Protein AF-A0A2P4XIB6-F1 (afdb_monomer_lite)

pLDDT: mean 75.09, std 14.81, range [45.28, 94.5]

Radius of gyration: 25.63 Å; chains: 1; bounding box: 78×25×52 Å

InterPro domains:
  IPR056924 Tf2-1-like, SH3-like domain [PF24626] (22-70)

Foldseek 3Di:
DPPPVVVVVVVVPPPDDDPDPPPPPPPPDDPDDDDDWDFPDDDPQKTQTDDPPVVVDHRIDRDPDDDDDDDPVDDD

Organism: NCBI:txid4796

Structure (mmCIF, N/CA/C/O backbone):
data_AF-A0A2P4XIB6-F1
#
_entry.id   AF-A0A2P4XIB6-F1
#
loop_
_atom_site.group_PDB
_atom_site.id
_atom_site.type_symbol
_atom_site.label_atom_id
_atom_site.label_alt_id
_atom_site.label_comp_id
_atom_site.label_asym_id
_atom_site.label_entity_id
_atom_site.label_seq_id
_atom_site.pdbx_PDB_ins_code
_atom_site.Cartn_x
_atom_site.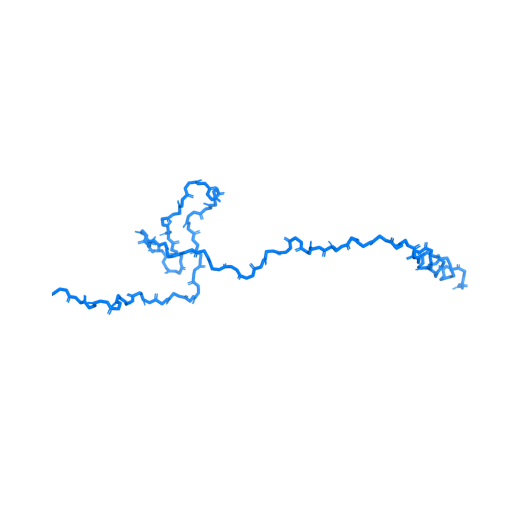Cartn_y
_atom_site.Cartn_z
_atom_site.occupancy
_atom_site.B_iso_or_equiv
_atom_site.auth_seq_id
_atom_site.auth_comp_id
_atom_site.auth_asym_id
_atom_site.auth_atom_id
_atom_site.pdbx_PDB_model_num
ATOM 1 N N . MET A 1 1 ? 54.135 -7.708 31.842 1.00 55.31 1 MET A N 1
ATOM 2 C CA . MET A 1 1 ? 52.960 -7.405 30.990 1.00 55.31 1 MET A CA 1
ATOM 3 C C . MET A 1 1 ? 51.639 -7.393 31.787 1.00 55.31 1 MET A C 1
ATOM 5 O O . MET A 1 1 ? 50.633 -7.844 31.269 1.00 55.31 1 MET A O 1
ATOM 9 N N . ALA A 1 2 ? 51.603 -6.865 33.024 1.00 59.44 2 ALA A N 1
ATOM 10 C CA . ALA A 1 2 ? 50.398 -6.895 33.883 1.00 59.44 2 ALA A CA 1
ATOM 11 C C . ALA A 1 2 ? 49.840 -5.502 34.260 1.00 59.44 2 ALA A C 1
ATOM 13 O O . ALA A 1 2 ? 48.776 -5.402 34.851 1.00 59.44 2 ALA A O 1
ATOM 14 N N . SER A 1 3 ? 50.524 -4.409 33.898 1.00 56.12 3 SER A N 1
ATOM 15 C CA . SER A 1 3 ? 50.152 -3.047 34.329 1.00 56.12 3 SER A CA 1
ATOM 16 C C . SER A 1 3 ? 49.044 -2.394 33.480 1.00 56.12 3 SER A C 1
ATOM 18 O O . SER A 1 3 ? 48.431 -1.425 33.915 1.00 56.12 3 SER A O 1
ATOM 20 N N . ALA A 1 4 ? 48.743 -2.921 32.286 1.00 61.16 4 ALA A N 1
ATOM 21 C CA . ALA A 1 4 ? 47.747 -2.325 31.387 1.00 61.16 4 ALA A CA 1
ATOM 22 C C . ALA A 1 4 ? 46.288 -2.642 31.772 1.00 61.16 4 ALA A C 1
ATOM 24 O O . ALA A 1 4 ? 45.394 -1.865 31.449 1.00 61.16 4 ALA A O 1
ATOM 25 N N . GLN A 1 5 ? 46.040 -3.760 32.467 1.00 58.28 5 GLN A N 1
ATOM 26 C CA . GLN A 1 5 ? 44.679 -4.208 32.799 1.00 58.28 5 GLN A CA 1
ATOM 27 C C . GLN A 1 5 ? 44.110 -3.539 34.057 1.00 58.28 5 GLN A C 1
ATOM 29 O O . GLN A 1 5 ? 42.897 -3.389 34.173 1.00 58.28 5 GLN A O 1
ATOM 34 N N . ASP A 1 6 ? 44.970 -3.083 34.967 1.00 58.03 6 ASP A N 1
ATOM 35 C CA . ASP A 1 6 ? 44.552 -2.442 36.219 1.00 58.03 6 ASP A CA 1
ATOM 36 C C . ASP A 1 6 ? 43.910 -1.062 35.970 1.00 58.03 6 ASP A C 1
ATOM 38 O O . ASP A 1 6 ? 42.832 -0.756 36.479 1.00 58.03 6 ASP A O 1
ATOM 42 N N . LYS A 1 7 ? 44.468 -0.290 35.024 1.00 57.72 7 LYS A N 1
ATOM 43 C CA . LYS A 1 7 ? 43.913 1.007 34.597 1.00 57.72 7 LYS A CA 1
ATOM 44 C C . LYS A 1 7 ? 42.527 0.920 33.952 1.00 57.72 7 LYS A C 1
ATOM 46 O O . LYS A 1 7 ? 41.776 1.890 34.002 1.00 57.72 7 LYS A O 1
ATOM 51 N N . GLN A 1 8 ? 42.172 -0.209 33.334 1.00 56.12 8 GLN A N 1
ATOM 52 C CA . GLN A 1 8 ? 40.839 -0.375 32.740 1.00 56.12 8 GLN A CA 1
ATOM 53 C C . GLN A 1 8 ? 39.770 -0.736 33.781 1.00 56.12 8 GLN A C 1
ATOM 55 O O . GLN A 1 8 ? 38.585 -0.489 33.545 1.00 56.12 8 GLN A O 1
ATOM 60 N N . LYS A 1 9 ? 40.164 -1.268 34.944 1.00 54.16 9 LYS A N 1
ATOM 61 C CA . LYS A 1 9 ? 39.223 -1.608 36.015 1.00 54.16 9 LYS A CA 1
ATOM 62 C C . LYS A 1 9 ? 38.784 -0.370 36.803 1.00 54.16 9 LYS A C 1
ATOM 64 O O . LYS A 1 9 ? 37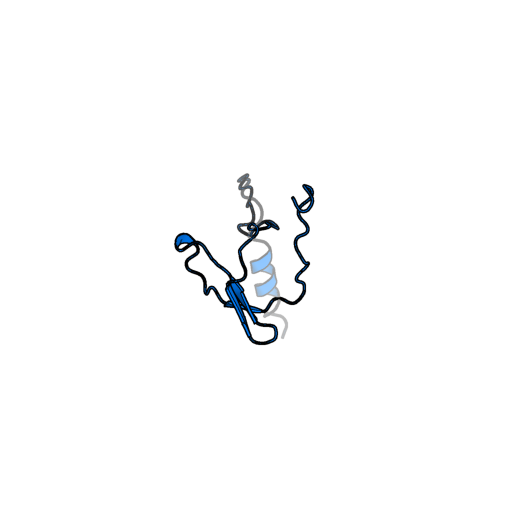.602 -0.243 37.107 1.00 54.16 9 LYS A O 1
ATOM 69 N N . GLU A 1 10 ? 39.682 0.590 37.019 1.00 51.00 10 GLU A N 1
ATOM 70 C CA . GLU A 1 10 ? 39.376 1.843 37.733 1.00 51.00 10 GLU A CA 1
ATOM 71 C C . GLU A 1 10 ? 38.421 2.773 36.956 1.00 51.00 10 GLU A C 1
ATOM 73 O O . GLU A 1 10 ? 37.605 3.480 37.547 1.00 51.00 10 GLU A O 1
ATOM 78 N N . TYR A 1 11 ? 38.421 2.702 35.619 1.00 45.28 11 TYR A N 1
ATOM 79 C CA . TYR A 1 11 ? 37.460 3.443 34.791 1.00 45.28 11 TYR A CA 1
ATOM 80 C C . TYR A 1 11 ? 36.014 2.922 34.923 1.00 45.28 11 TYR A C 1
ATOM 82 O O . TYR A 1 11 ? 35.066 3.639 34.605 1.00 45.28 11 TYR A O 1
ATOM 90 N N . SER A 1 12 ? 35.828 1.687 35.401 1.00 54.34 12 SER A N 1
ATOM 91 C CA . SER A 1 12 ? 34.508 1.046 35.470 1.00 54.34 12 SER A CA 1
ATOM 92 C C . SER A 1 12 ? 33.747 1.348 36.770 1.00 54.34 12 SER A C 1
ATOM 94 O O . SER A 1 12 ? 32.521 1.271 36.778 1.00 54.34 12 SER A O 1
ATOM 96 N N . ASP A 1 13 ? 34.441 1.710 37.856 1.00 58.06 13 ASP A N 1
ATOM 97 C CA . ASP A 1 13 ? 33.848 1.792 39.207 1.00 58.06 13 ASP A CA 1
ATOM 98 C C . ASP A 1 13 ? 33.384 3.213 39.609 1.00 58.06 13 ASP A C 1
ATOM 100 O O . ASP A 1 13 ? 32.619 3.409 40.552 1.00 58.06 13 ASP A O 1
ATOM 104 N N . THR A 1 14 ? 33.775 4.251 38.862 1.00 55.69 14 THR A N 1
ATOM 105 C CA . THR A 1 14 ? 33.563 5.656 39.276 1.00 55.69 14 THR A CA 1
ATOM 106 C C . THR A 1 14 ? 32.217 6.272 38.884 1.00 55.69 14 THR A C 1
ATOM 108 O O . THR A 1 14 ? 32.002 7.464 39.102 1.00 55.69 14 THR A O 1
ATOM 111 N N . LYS A 1 15 ? 31.259 5.501 38.353 1.00 55.38 15 LYS A N 1
ATOM 112 C CA . LYS A 1 15 ? 29.893 6.002 38.089 1.00 55.38 15 LYS A CA 1
ATOM 113 C C . LYS A 1 15 ? 28.825 5.239 38.854 1.00 55.38 15 LYS A C 1
ATOM 115 O O . LYS A 1 15 ? 27.806 4.835 38.300 1.00 55.38 15 LYS A O 1
ATOM 120 N N . SER A 1 16 ? 29.037 5.095 40.156 1.00 57.47 16 SER A N 1
ATOM 121 C CA . SER A 1 16 ? 27.955 4.787 41.079 1.00 57.47 16 SER A CA 1
ATOM 122 C C . SER A 1 16 ? 27.378 6.082 41.681 1.00 57.47 16 SER A C 1
ATOM 124 O O . SER A 1 16 ? 28.085 6.897 42.261 1.00 57.47 16 SER A O 1
ATOM 126 N N . ARG A 1 17 ? 26.047 6.214 41.560 1.00 58.84 17 ARG A N 1
ATOM 127 C CA . ARG A 1 17 ? 25.138 6.921 42.488 1.00 58.84 17 ARG A CA 1
ATOM 128 C C . ARG A 1 17 ? 25.008 8.447 42.374 1.00 58.84 17 ARG A C 1
ATOM 130 O O . ARG A 1 17 ? 25.372 9.192 43.273 1.00 58.84 17 ARG A O 1
ATOM 137 N N . GLY A 1 18 ? 24.284 8.886 41.345 1.00 47.50 18 GLY A N 1
ATOM 138 C CA . GLY A 1 18 ? 23.402 10.052 41.447 1.00 47.50 18 GLY A CA 1
ATOM 139 C C . GLY A 1 18 ? 21.952 9.573 41.445 1.00 47.50 18 GLY A C 1
ATOM 140 O O . GLY A 1 18 ? 21.499 9.023 40.445 1.00 47.50 18 GLY A O 1
ATOM 141 N N . ASN A 1 19 ? 21.237 9.731 42.560 1.00 58.69 19 ASN A N 1
ATOM 142 C CA . ASN A 1 19 ? 19.799 9.475 42.634 1.00 58.69 19 ASN A CA 1
ATOM 143 C C . ASN A 1 19 ? 19.060 10.621 41.927 1.00 58.69 19 ASN A C 1
ATOM 145 O O . ASN A 1 19 ? 18.619 11.579 42.556 1.00 58.69 19 ASN A O 1
ATOM 149 N N . LEU A 1 20 ? 19.014 10.562 40.600 1.00 53.91 20 LEU A N 1
ATOM 150 C CA . LEU A 1 20 ? 18.128 11.374 39.788 1.00 53.91 20 LEU A CA 1
ATOM 151 C C . LEU A 1 20 ? 17.129 10.387 39.202 1.00 53.91 20 LEU A C 1
ATOM 153 O O . LEU A 1 20 ? 17.512 9.527 38.409 1.00 53.91 20 LEU A O 1
ATOM 157 N N . ASN A 1 21 ? 15.863 10.493 39.600 1.00 58.97 21 ASN A N 1
ATOM 158 C CA . ASN A 1 21 ? 14.761 9.764 38.979 1.00 58.97 21 ASN A CA 1
ATOM 159 C C . ASN A 1 21 ? 14.534 10.325 37.566 1.00 58.97 21 ASN A C 1
ATOM 161 O O . ASN A 1 21 ? 13.485 10.882 37.256 1.00 58.97 21 ASN A O 1
ATOM 165 N N . VAL A 1 22 ? 15.539 10.213 36.699 1.00 54.88 22 VAL A N 1
ATOM 166 C CA . VAL A 1 22 ? 15.370 10.330 35.263 1.00 54.88 22 VAL A CA 1
ATOM 167 C C . VAL A 1 22 ? 14.795 8.993 34.844 1.00 54.88 22 VAL A C 1
ATOM 169 O O . VAL A 1 22 ? 15.502 8.007 34.646 1.00 54.88 22 VAL A O 1
ATOM 172 N N . SER A 1 23 ? 13.469 8.926 34.773 1.00 61.25 23 SER A N 1
ATOM 173 C CA . SER A 1 23 ? 12.860 7.934 33.903 1.00 61.25 23 SER A CA 1
ATOM 174 C C . SER A 1 23 ? 13.387 8.254 32.509 1.00 61.25 23 SER A C 1
ATOM 176 O O . SER A 1 23 ? 12.920 9.189 31.859 1.00 61.25 23 SER A O 1
ATOM 178 N N . VAL A 1 24 ? 14.442 7.556 32.089 1.00 61.06 24 VAL A N 1
ATOM 179 C CA . VAL A 1 24 ? 14.868 7.533 30.695 1.00 61.06 24 VAL A CA 1
ATOM 180 C C . VAL A 1 24 ? 13.752 6.795 29.973 1.00 61.06 24 VAL A C 1
ATOM 182 O O . VAL A 1 24 ? 13.812 5.583 29.770 1.00 61.06 24 VAL A O 1
ATOM 185 N N . GLU A 1 25 ? 12.684 7.520 29.640 1.00 63.19 25 GLU A N 1
ATOM 186 C CA . GLU A 1 25 ? 11.750 7.059 28.634 1.00 63.19 25 GLU A CA 1
ATOM 187 C C . GLU A 1 25 ? 12.591 6.861 27.378 1.00 63.19 25 GLU A C 1
ATOM 189 O O . GLU A 1 25 ? 13.138 7.808 26.809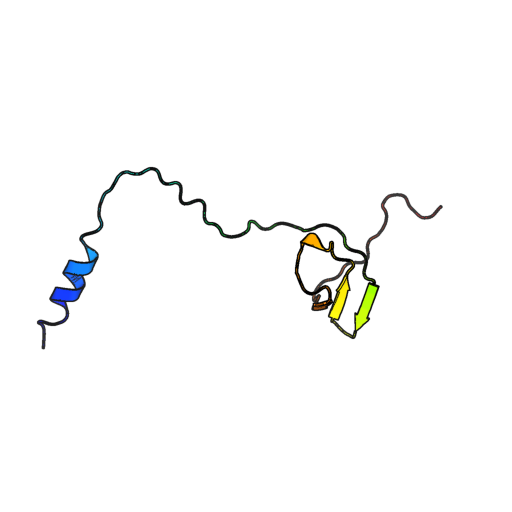 1.00 63.19 25 GLU A O 1
ATOM 194 N N . SER A 1 26 ? 12.796 5.603 26.993 1.00 67.25 26 SER A N 1
ATOM 195 C CA . SER A 1 26 ? 13.529 5.309 25.777 1.00 67.25 26 SER A CA 1
ATOM 196 C C . SER A 1 26 ? 12.807 6.009 24.629 1.00 67.25 26 SER A C 1
ATOM 198 O O . SER A 1 26 ? 11.649 5.693 24.368 1.00 67.25 26 SER A O 1
ATOM 200 N N . SER A 1 27 ? 13.490 6.885 23.895 1.00 72.19 27 SER A N 1
ATOM 201 C CA . SER A 1 27 ? 12.966 7.567 22.699 1.00 72.19 27 SER A CA 1
ATOM 202 C C . SER A 1 27 ? 12.636 6.617 21.537 1.00 72.19 27 SER A C 1
ATOM 204 O O . SER A 1 27 ? 12.312 7.048 20.431 1.00 72.19 27 SER A O 1
ATOM 206 N N . LYS A 1 28 ? 12.742 5.304 21.772 1.00 76.75 28 LYS A N 1
ATOM 207 C CA . LYS A 1 28 ? 12.404 4.261 20.818 1.00 76.75 28 LYS A CA 1
ATOM 208 C C . LYS A 1 28 ? 10.914 4.371 20.495 1.00 76.75 28 LYS A C 1
ATOM 210 O O . LYS A 1 28 ? 10.093 4.362 21.415 1.00 76.75 28 LYS A O 1
ATOM 215 N N . PRO A 1 29 ? 10.545 4.447 19.209 1.00 73.00 29 PRO A N 1
ATOM 216 C CA . PRO A 1 29 ? 9.147 4.481 18.832 1.00 73.00 29 PRO A CA 1
ATOM 217 C C . PRO A 1 29 ? 8.462 3.215 19.347 1.00 73.00 29 PRO A C 1
ATOM 219 O O . PRO A 1 29 ? 8.919 2.094 19.111 1.00 73.00 29 PRO A O 1
ATOM 222 N N . LYS A 1 30 ? 7.356 3.400 20.070 1.00 83.38 30 LYS A N 1
ATOM 223 C CA . LYS A 1 30 ? 6.463 2.297 20.433 1.00 83.38 30 LYS A CA 1
ATOM 224 C C . LYS A 1 30 ? 5.932 1.665 19.145 1.00 83.38 30 LYS A C 1
ATOM 226 O O . LYS A 1 30 ? 5.801 2.345 18.126 1.00 83.38 30 LYS A O 1
ATOM 231 N N . HIS A 1 31 ? 5.605 0.376 19.196 1.00 77.69 31 HIS A N 1
ATOM 232 C CA . HIS A 1 31 ? 4.970 -0.320 18.081 1.00 77.69 31 HIS A CA 1
ATOM 233 C C . HIS A 1 31 ? 3.626 0.354 17.758 1.00 77.69 31 HIS A C 1
ATOM 235 O O . HIS A 1 31 ? 2.628 0.138 18.446 1.00 77.69 31 HIS A O 1
ATOM 241 N N . ARG A 1 32 ? 3.623 1.226 16.747 1.00 79.88 32 ARG A N 1
ATOM 242 C CA . ARG A 1 32 ? 2.471 2.033 16.349 1.00 79.88 32 ARG A CA 1
ATOM 243 C C . ARG A 1 32 ? 2.081 1.671 14.929 1.00 79.88 32 ARG A C 1
ATOM 245 O O . ARG A 1 32 ? 2.880 1.807 14.008 1.00 79.88 32 ARG A O 1
ATOM 252 N N . PHE A 1 33 ? 0.828 1.273 14.762 1.00 78.88 33 PHE A N 1
ATOM 253 C CA . PHE A 1 33 ? 0.211 1.210 13.448 1.00 78.88 33 PHE A CA 1
ATOM 254 C C . PHE A 1 33 ? -0.121 2.633 13.003 1.00 78.88 33 PHE A C 1
ATOM 256 O O . PHE A 1 33 ? -0.798 3.373 13.717 1.00 78.88 33 PHE A O 1
ATOM 263 N N . ILE A 1 34 ? 0.398 3.026 11.845 1.00 79.94 34 ILE A N 1
ATOM 264 C CA . ILE A 1 34 ? 0.005 4.256 11.158 1.00 79.94 34 ILE A CA 1
ATOM 265 C C . ILE A 1 34 ? -1.045 3.826 10.134 1.00 79.94 34 ILE A C 1
ATOM 267 O O . ILE A 1 34 ? -0.874 2.769 9.535 1.00 79.94 34 ILE A O 1
ATOM 271 N N . GLY A 1 35 ? -2.151 4.573 10.069 1.00 79.38 35 GLY A N 1
ATOM 272 C CA . GLY A 1 35 ? -3.461 4.131 9.584 1.00 79.38 35 GLY A CA 1
ATOM 273 C C . GLY A 1 35 ? -3.538 3.505 8.184 1.00 79.38 35 GLY A C 1
ATOM 274 O O . GLY A 1 35 ? -2.537 3.310 7.498 1.00 79.38 35 GLY A O 1
ATOM 275 N N . PRO A 1 36 ? -4.758 3.165 7.742 1.00 82.00 36 PRO A N 1
ATOM 276 C CA . PRO A 1 36 ? -4.955 2.673 6.389 1.00 82.00 36 PRO A CA 1
ATOM 277 C C . PRO A 1 36 ? -4.623 3.785 5.388 1.00 82.00 36 PRO A C 1
ATOM 279 O O . PRO A 1 36 ? -5.188 4.874 5.450 1.00 82.00 36 PRO A O 1
ATOM 282 N N . PHE A 1 37 ? -3.715 3.494 4.460 1.00 87.69 37 PHE A N 1
ATOM 283 C CA . PHE A 1 37 ? -3.403 4.362 3.328 1.00 87.69 37 PHE A CA 1
ATOM 284 C C . PHE A 1 37 ? -3.879 3.706 2.038 1.00 87.69 37 PHE A C 1
ATOM 286 O O . PHE A 1 37 ? -3.748 2.489 1.865 1.00 87.69 37 PHE A O 1
ATOM 293 N N . ALA A 1 38 ? -4.420 4.511 1.126 1.00 90.06 38 ALA A N 1
ATOM 294 C CA . ALA A 1 38 ? -4.796 4.031 -0.194 1.00 90.06 38 ALA A CA 1
ATOM 295 C C . ALA A 1 38 ? -3.539 3.638 -0.982 1.00 90.06 38 ALA A C 1
ATOM 297 O O . ALA A 1 38 ? -2.530 4.342 -0.956 1.00 90.06 38 ALA A O 1
ATOM 298 N N . VAL A 1 39 ? -3.599 2.516 -1.698 1.00 91.06 39 VAL A N 1
ATOM 299 C CA . VAL A 1 39 ? -2.545 2.116 -2.637 1.00 91.06 39 VAL A CA 1
ATOM 300 C C . VAL A 1 39 ? -2.834 2.782 -3.979 1.00 91.06 39 VAL A C 1
ATOM 302 O O . VAL A 1 39 ? -3.842 2.477 -4.609 1.00 91.06 39 VAL A O 1
ATOM 305 N N . LEU A 1 40 ? -1.943 3.669 -4.417 1.00 93.94 40 LEU A N 1
ATOM 306 C CA . LEU A 1 40 ? -2.056 4.401 -5.681 1.00 93.94 40 LEU A CA 1
ATOM 307 C C . LEU A 1 40 ? -1.493 3.602 -6.861 1.00 93.94 40 LEU A C 1
ATOM 309 O O . LEU A 1 40 ? -2.058 3.609 -7.950 1.00 93.94 40 LEU A O 1
ATOM 313 N N . ALA A 1 41 ? -0.371 2.911 -6.651 1.00 94.00 41 ALA A N 1
ATOM 314 C CA . ALA A 1 41 ? 0.300 2.134 -7.689 1.00 94.00 41 ALA A CA 1
ATOM 315 C C . ALA A 1 41 ? 1.053 0.937 -7.099 1.00 94.00 41 ALA A C 1
ATOM 317 O O . ALA A 1 41 ? 1.458 0.945 -5.932 1.00 94.00 41 ALA A O 1
ATOM 318 N N . ARG A 1 42 ? 1.282 -0.084 -7.931 1.00 93.19 42 ARG A N 1
ATOM 319 C CA . ARG A 1 42 ? 2.073 -1.269 -7.588 1.00 93.19 42 ARG A CA 1
ATOM 320 C C . ARG A 1 42 ? 3.151 -1.510 -8.639 1.00 93.19 42 ARG A C 1
ATOM 322 O O . ARG A 1 42 ? 2.847 -1.691 -9.814 1.00 93.19 42 ARG A O 1
ATOM 329 N N . HIS A 1 43 ? 4.393 -1.618 -8.182 1.00 92.00 43 HIS A N 1
ATOM 330 C CA . HIS A 1 43 ? 5.557 -1.978 -8.986 1.00 92.00 43 HIS A CA 1
ATOM 331 C C . HIS A 1 43 ? 6.216 -3.216 -8.362 1.00 92.00 43 HIS A C 1
ATOM 333 O O . HIS A 1 43 ? 7.080 -3.128 -7.490 1.00 92.00 43 HIS A O 1
ATOM 339 N N . GLY A 1 44 ? 5.744 -4.405 -8.749 1.00 91.25 44 GLY A N 1
ATOM 340 C CA . GLY A 1 44 ? 6.195 -5.674 -8.170 1.00 91.25 44 GLY A CA 1
ATOM 341 C C . GLY A 1 44 ? 5.786 -5.826 -6.700 1.00 91.25 44 GLY A C 1
ATOM 342 O O . GLY A 1 44 ? 4.601 -5.994 -6.395 1.00 91.25 44 GLY A O 1
ATOM 343 N N . ALA A 1 45 ? 6.771 -5.798 -5.800 1.00 90.50 45 ALA A N 1
ATOM 344 C CA . ALA A 1 45 ? 6.579 -5.832 -4.346 1.00 90.50 45 ALA A CA 1
ATOM 345 C C . ALA A 1 45 ? 6.665 -4.437 -3.688 1.00 90.50 45 ALA A C 1
ATOM 347 O O . ALA A 1 45 ? 6.505 -4.313 -2.470 1.00 90.50 45 ALA A O 1
ATOM 348 N N . ALA A 1 46 ? 6.892 -3.394 -4.490 1.00 94.50 46 ALA A N 1
ATOM 349 C CA . ALA A 1 46 ? 6.834 -2.008 -4.059 1.00 94.50 46 ALA A CA 1
ATOM 350 C C . ALA A 1 46 ? 5.442 -1.417 -4.318 1.00 94.50 46 ALA A C 1
ATOM 352 O O . ALA A 1 46 ? 4.841 -1.631 -5.375 1.00 94.50 46 ALA A O 1
ATOM 353 N N . TYR A 1 47 ? 4.943 -0.662 -3.348 1.00 92.62 47 TYR A N 1
ATOM 354 C CA . TYR A 1 47 ? 3.629 -0.034 -3.366 1.00 92.62 47 TYR A CA 1
ATOM 355 C C . TYR A 1 47 ? 3.789 1.454 -3.111 1.00 92.62 47 TYR A C 1
ATOM 357 O O . TYR A 1 47 ? 4.442 1.846 -2.145 1.00 92.62 47 TYR A O 1
ATOM 365 N N . THR A 1 48 ? 3.180 2.269 -3.962 1.00 94.38 48 THR A N 1
ATOM 366 C CA . THR A 1 48 ? 3.045 3.706 -3.723 1.00 94.38 48 THR A CA 1
ATOM 367 C C . THR A 1 48 ? 1.754 3.921 -2.954 1.00 94.38 48 THR A C 1
ATOM 369 O O . THR A 1 48 ? 0.684 3.575 -3.457 1.00 94.38 48 THR A O 1
ATOM 372 N N . ILE A 1 49 ? 1.860 4.448 -1.737 1.00 92.75 49 ILE A N 1
ATOM 373 C CA . ILE A 1 49 ? 0.714 4.751 -0.878 1.00 92.75 49 ILE A CA 1
ATOM 374 C C . ILE A 1 49 ? 0.446 6.253 -0.847 1.00 92.75 49 ILE A C 1
ATOM 376 O O . ILE A 1 49 ? 1.377 7.055 -0.946 1.00 92.75 49 ILE A O 1
ATOM 380 N N . ASP A 1 50 ? -0.823 6.624 -0.707 1.00 92.56 50 ASP A N 1
ATOM 381 C CA . ASP A 1 50 ? -1.226 8.011 -0.493 1.00 92.56 50 ASP A CA 1
ATOM 382 C C . ASP A 1 50 ? -0.841 8.440 0.924 1.00 92.56 50 ASP A C 1
ATOM 384 O O . ASP A 1 50 ? -1.529 8.135 1.901 1.00 92.56 50 ASP A O 1
ATOM 388 N N . LEU A 1 51 ? 0.330 9.064 1.040 1.00 90.81 51 LEU A N 1
ATOM 389 C CA . LEU A 1 51 ? 0.903 9.475 2.312 1.00 90.81 51 LEU A CA 1
ATOM 390 C C . LEU A 1 51 ? 0.637 10.966 2.546 1.00 90.81 51 LEU A C 1
ATOM 392 O O . LEU A 1 51 ? 0.884 11.778 1.649 1.00 90.81 51 LEU A O 1
ATOM 396 N N . PRO A 1 52 ? 0.218 11.379 3.755 1.00 90.69 52 PRO A N 1
ATOM 397 C CA . PRO A 1 52 ? 0.053 12.790 4.055 1.00 90.69 52 PRO A CA 1
ATOM 398 C C . PRO A 1 52 ? 1.387 13.520 3.900 1.00 90.69 52 PRO A C 1
ATOM 400 O O . PRO A 1 52 ? 2.431 13.081 4.387 1.00 90.69 52 PRO A O 1
ATOM 403 N N . LYS A 1 53 ? 1.335 14.693 3.265 1.00 87.06 53 LYS A N 1
ATOM 404 C CA . LYS A 1 53 ? 2.513 15.516 2.953 1.00 87.06 53 LYS A CA 1
ATOM 405 C C . LYS A 1 53 ? 3.360 15.866 4.187 1.00 87.06 53 LYS A C 1
ATOM 407 O O . LYS A 1 53 ? 4.564 16.065 4.069 1.00 87.06 53 LYS A O 1
ATOM 412 N N . SER A 1 54 ? 2.749 15.896 5.372 1.00 88.75 54 SER A N 1
ATOM 413 C CA . SER A 1 54 ? 3.423 16.140 6.653 1.00 88.75 54 SER A CA 1
ATOM 414 C C . SER A 1 54 ? 4.377 15.025 7.085 1.00 88.75 54 SER A C 1
ATOM 416 O O . SER A 1 54 ? 5.264 15.281 7.893 1.00 88.75 54 SER A O 1
ATOM 418 N N . MET A 1 55 ? 4.237 13.802 6.562 1.00 87.94 55 MET A N 1
ATOM 419 C CA . MET A 1 55 ? 5.096 12.681 6.951 1.00 87.94 55 MET A CA 1
ATOM 420 C C . MET A 1 55 ? 6.505 12.755 6.353 1.00 87.94 55 MET A C 1
ATOM 422 O O . MET A 1 55 ? 7.342 11.955 6.760 1.00 87.94 55 MET A O 1
ATOM 426 N N . ALA A 1 56 ? 6.777 13.689 5.425 1.00 87.38 56 ALA A N 1
ATOM 427 C CA . ALA A 1 56 ? 8.099 13.954 4.833 1.00 87.38 56 ALA A CA 1
ATOM 428 C C . ALA A 1 56 ? 8.905 12.681 4.481 1.00 87.38 56 ALA A C 1
ATOM 430 O O . ALA A 1 56 ? 10.128 12.651 4.576 1.00 87.38 56 ALA A O 1
ATOM 431 N N . THR A 1 57 ? 8.204 11.610 4.101 1.00 88.88 57 THR A N 1
ATOM 432 C CA . THR A 1 57 ? 8.760 10.283 3.827 1.00 88.88 57 THR A CA 1
ATOM 433 C C . THR A 1 57 ? 8.433 9.913 2.390 1.00 88.88 57 THR A C 1
ATOM 435 O O . THR A 1 57 ? 7.421 10.349 1.840 1.00 88.88 57 THR A O 1
ATOM 438 N N . HIS A 1 58 ? 9.293 9.106 1.775 1.00 90.88 58 HIS A N 1
ATOM 439 C CA . HIS A 1 58 ? 9.068 8.606 0.428 1.00 90.88 58 HIS A CA 1
ATOM 440 C C . HIS A 1 58 ? 7.757 7.793 0.360 1.00 90.88 58 HIS A C 1
ATOM 442 O O . HIS A 1 58 ? 7.575 6.907 1.189 1.00 90.88 58 HIS A O 1
ATOM 448 N N . PRO A 1 59 ? 6.849 8.052 -0.599 1.00 92.38 59 PRO A N 1
ATOM 449 C CA . PRO A 1 59 ? 5.529 7.410 -0.646 1.00 92.38 59 PRO A CA 1
ATOM 450 C C . PRO A 1 59 ? 5.564 5.957 -1.145 1.00 92.38 59 PRO A C 1
ATOM 452 O O . PRO A 1 59 ? 4.591 5.224 -0.986 1.00 92.38 59 PRO A O 1
ATOM 455 N N . THR A 1 60 ? 6.662 5.521 -1.763 1.00 94.50 60 THR A N 1
ATOM 456 C CA . THR A 1 60 ? 6.824 4.141 -2.240 1.00 94.50 60 THR A CA 1
ATOM 457 C C . THR A 1 60 ? 7.570 3.296 -1.217 1.00 94.50 60 THR A C 1
ATOM 459 O O . THR A 1 60 ? 8.705 3.619 -0.867 1.00 94.50 60 THR A O 1
ATOM 462 N N . PHE A 1 61 ? 6.960 2.186 -0.800 1.00 90.38 61 PHE A N 1
ATOM 463 C CA . PHE A 1 61 ? 7.498 1.254 0.190 1.00 90.38 61 PHE A CA 1
ATOM 464 C C . PHE A 1 61 ? 7.490 -0.179 -0.330 1.00 90.38 61 PHE A C 1
ATOM 466 O O . PHE A 1 61 ? 6.579 -0.596 -1.044 1.00 90.38 61 PHE A O 1
ATOM 473 N N . TYR A 1 62 ? 8.474 -0.969 0.092 1.00 90.62 62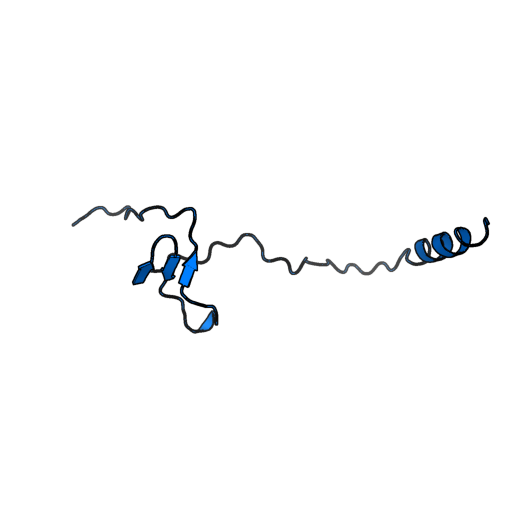 TYR A N 1
ATOM 474 C CA . TYR A 1 62 ? 8.432 -2.418 -0.067 1.00 90.62 62 TYR A CA 1
ATOM 475 C C . TYR A 1 62 ? 7.519 -3.026 1.004 1.00 90.62 62 TYR A C 1
ATOM 477 O O . TYR A 1 62 ? 7.757 -2.834 2.198 1.00 90.62 62 TYR A O 1
ATOM 485 N N . VAL A 1 63 ? 6.483 -3.767 0.601 1.00 83.25 63 VAL A N 1
ATOM 486 C CA . VAL A 1 63 ? 5.496 -4.331 1.538 1.00 83.25 63 VAL A CA 1
ATOM 487 C C . VAL A 1 63 ? 5.495 -5.853 1.440 1.00 83.25 63 VAL A C 1
ATOM 489 O O . VAL A 1 63 ? 5.014 -6.427 0.468 1.00 83.25 63 VAL A O 1
ATOM 492 N N . GLY A 1 64 ? 6.009 -6.520 2.478 1.00 84.19 64 GLY A N 1
ATOM 493 C CA . GLY A 1 64 ? 6.086 -7.987 2.521 1.00 84.19 64 GLY A CA 1
ATOM 494 C C . GLY A 1 64 ? 4.787 -8.695 2.927 1.00 84.19 64 GLY A C 1
ATOM 495 O O . GLY A 1 64 ? 4.625 -9.878 2.644 1.00 84.19 64 GLY A O 1
ATOM 496 N N . ARG A 1 65 ? 3.860 -8.006 3.611 1.00 78.06 65 ARG A N 1
ATOM 497 C CA . ARG A 1 65 ? 2.611 -8.593 4.137 1.00 78.06 65 ARG A CA 1
ATOM 498 C C . ARG A 1 65 ? 1.439 -7.618 4.005 1.00 78.06 65 ARG A C 1
ATOM 500 O O . ARG A 1 65 ? 1.090 -6.936 4.963 1.00 78.06 65 ARG A O 1
ATOM 507 N N . LEU A 1 66 ? 0.828 -7.566 2.824 1.00 79.06 66 LEU A N 1
ATOM 508 C CA . LEU A 1 66 ? -0.401 -6.805 2.586 1.00 79.06 66 LEU A CA 1
ATOM 509 C C . LEU A 1 66 ? -1.622 -7.731 2.700 1.00 79.06 66 LEU A C 1
ATOM 511 O O . LEU A 1 66 ? -1.637 -8.808 2.106 1.00 79.06 66 LEU A O 1
ATOM 515 N N . LYS A 1 67 ? -2.650 -7.318 3.447 1.00 80.00 67 LYS A N 1
ATOM 516 C CA . LYS A 1 67 ? -3.960 -7.991 3.488 1.00 80.00 67 LYS A CA 1
ATOM 517 C C . LYS A 1 67 ? -4.985 -7.144 2.736 1.00 80.00 67 LYS A C 1
ATOM 519 O O . LYS A 1 67 ? -4.942 -5.921 2.835 1.00 80.00 67 LYS A O 1
ATOM 524 N N . ARG A 1 68 ? -5.900 -7.782 1.995 1.00 79.81 68 ARG A N 1
ATOM 525 C CA . ARG A 1 68 ? -7.043 -7.077 1.391 1.00 79.81 68 ARG A CA 1
ATOM 526 C C . ARG A 1 68 ? -7.935 -6.529 2.505 1.00 79.81 68 ARG A C 1
ATOM 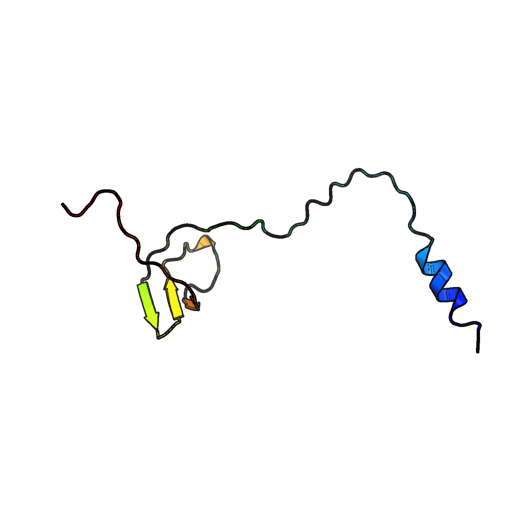528 O O . ARG A 1 68 ? -8.226 -7.245 3.461 1.00 79.81 68 ARG A O 1
ATOM 535 N N . TYR A 1 69 ? -8.332 -5.267 2.380 1.00 77.44 69 TYR A N 1
ATOM 536 C CA . TYR A 1 69 ? -9.330 -4.670 3.257 1.00 77.44 69 TYR A CA 1
ATOM 537 C C . TYR A 1 69 ? -10.710 -5.195 2.850 1.00 77.44 69 TYR A C 1
ATOM 539 O O . TYR A 1 69 ? -11.075 -5.111 1.678 1.00 77.44 69 TYR A O 1
ATOM 547 N N . HIS A 1 70 ? -11.440 -5.770 3.800 1.00 79.38 70 HIS A N 1
ATOM 548 C CA . HIS A 1 70 ? -12.828 -6.182 3.625 1.00 79.38 70 HIS A CA 1
ATOM 549 C C . HIS A 1 70 ? -13.676 -5.261 4.498 1.00 79.38 70 HIS A C 1
ATOM 551 O O . HIS A 1 70 ? -13.482 -5.238 5.714 1.00 79.38 70 HIS A O 1
ATOM 557 N N . ASP A 1 71 ? -14.550 -4.476 3.871 1.00 78.44 71 ASP A N 1
ATOM 558 C CA . ASP A 1 71 ? -15.475 -3.602 4.588 1.00 78.44 71 ASP A CA 1
ATOM 559 C C . ASP A 1 71 ? -16.448 -4.470 5.407 1.00 78.44 71 ASP A C 1
ATOM 561 O O . ASP A 1 71 ? -17.085 -5.362 4.833 1.00 78.44 71 ASP A O 1
ATOM 565 N N . PRO A 1 72 ? -16.560 -4.267 6.733 1.00 75.62 72 PRO A N 1
ATOM 566 C CA . PRO A 1 72 ? -17.538 -4.981 7.549 1.00 75.62 72 PRO A CA 1
ATOM 567 C C . PRO A 1 72 ? -18.998 -4.702 7.154 1.00 75.62 72 PRO A C 1
ATOM 569 O O . PRO A 1 72 ? -19.867 -5.461 7.578 1.00 75.62 72 PRO A O 1
ATOM 572 N N . LEU A 1 73 ? -19.286 -3.656 6.369 1.00 77.06 73 LE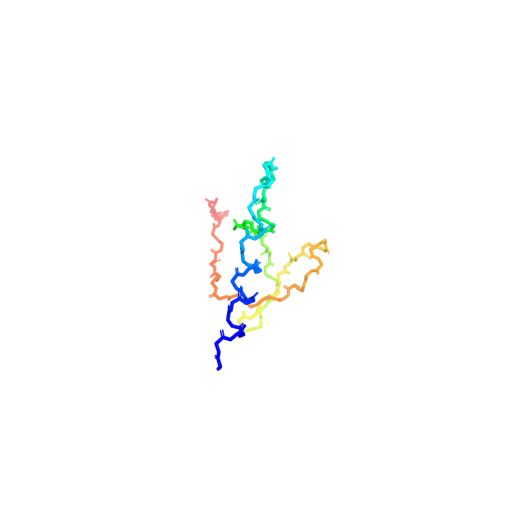U A N 1
ATOM 573 C CA . LEU A 1 73 ? -20.653 -3.248 6.024 1.00 77.06 73 LEU A CA 1
ATOM 574 C C . LEU A 1 73 ? -21.230 -3.906 4.750 1.00 77.06 73 LEU A C 1
ATOM 576 O O . LEU A 1 73 ? -22.396 -3.688 4.440 1.00 77.06 73 LEU A O 1
ATOM 580 N N . GLY A 1 74 ? -20.467 -4.759 4.057 1.00 64.69 74 GLY A N 1
ATOM 581 C CA . GLY A 1 74 ? -20.922 -5.466 2.849 1.00 64.69 74 GLY A CA 1
ATOM 582 C C . GLY A 1 74 ? -21.107 -4.559 1.615 1.00 64.69 74 GLY A C 1
ATOM 583 O O . GLY A 1 74 ? -21.135 -3.337 1.741 1.00 64.69 74 GLY A O 1
ATOM 584 N N . PRO A 1 75 ? -21.178 -5.123 0.392 1.00 69.50 75 PRO A N 1
ATOM 585 C CA . PRO A 1 75 ? -21.507 -4.332 -0.794 1.00 69.50 75 PRO A CA 1
ATOM 586 C C . PRO A 1 75 ? -22.961 -3.819 -0.711 1.00 69.50 75 PRO A C 1
ATOM 588 O O . PRO A 1 75 ? -23.785 -4.521 -0.120 1.00 69.50 75 PRO A O 1
ATOM 591 N N . PRO A 1 76 ? -23.280 -2.644 -1.292 1.00 67.75 76 PRO A N 1
ATOM 592 C CA . PRO A 1 76 ? -24.663 -2.183 -1.427 1.00 67.75 76 PRO A CA 1
ATOM 593 C C . PRO A 1 76 ? -25.513 -3.129 -2.284 1.00 67.75 76 PRO A C 1
ATOM 595 O O . PRO A 1 76 ? -24.947 -3.789 -3.190 1.00 67.75 76 PRO A O 1
#

Sequence (76 aa):
MASAQDKQKEYSDTKSRGNLNVSVESSKPKHRFIGPFAVLARHGAAYTIDLPKSMATHPTFYVGRLKRYHDPLGPP

Secondary structure (DSSP, 8-state):
--HHHHHHHHHHHS-------------SPP--------EEEEETTEEEE---GGG-S-SEEE-S-------TT---